Protein AF-A0A7S0FL57-F1 (afdb_monomer)

Sequence (106 aa):
SGTAIHPDRFAQMLATKTFTNGSDSGKVTKLYRETFDVVKHTKRQNFQRTAWTQDRMAECFEALAEMQDLEYFLLSRSALGDSGVLRFAEQLTAKRLLKELLLIKV

Nearest PDB structures (foldseek):
  8j07-assembly1_5  TM=8.984E-01  e=7.428E-01  Homo sapiens
  4z79-assembly1_A  TM=7.402E-01  e=1.468E+00  Homo sapiens
  8f8t-assembly1_T  TM=5.442E-01  e=3.757E-01  Homo sapiens
  5irm-assembly1_A  TM=7.708E-01  e=4.211E+00  Oryctolagus cuniculus
  4k17-assembly1_A  TM=5.087E-01  e=3.089E+00  Mus musculus

pLDDT: mean 84.89, std 9.7, range [46.56, 96.19]

Radius of gyration: 15.02 Å; Cα contacts (8 Å, |Δi|>4): 129; chains: 1; bounding box: 37×28×38 Å

Solvent-accessible surface area (backbone atoms only — not comparable to full-atom values): 6072 Å² total; per-residue (Å²): 127,85,77,66,59,32,59,68,58,50,42,56,56,51,70,77,54,88,63,97,51,89,71,47,63,64,52,53,43,50,55,48,40,60,48,44,68,58,55,34,61,43,40,69,48,80,35,78,83,42,86,45,46,69,70,58,48,52,43,38,50,57,28,48,67,65,28,54,51,25,29,35,42,36,46,23,52,48,69,62,49,72,70,51,48,50,57,48,51,58,58,50,74,72,33,85,50,52,77,44,81,44,81,41,77,118

Mean predicted aligned error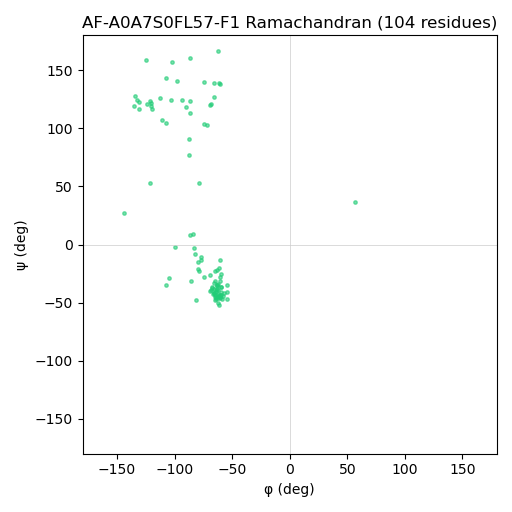: 5.52 Å

Structure (mmCIF, N/CA/C/O backbone):
data_AF-A0A7S0FL57-F1
#
_entry.id   AF-A0A7S0FL57-F1
#
loop_
_atom_site.group_PDB
_atom_site.id
_atom_site.type_symbol
_atom_site.label_atom_id
_a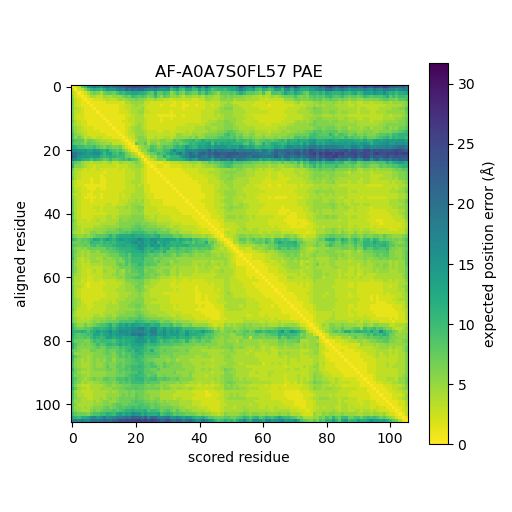tom_site.label_alt_id
_atom_site.label_comp_id
_atom_site.label_asym_id
_atom_site.label_entity_id
_atom_site.label_seq_id
_atom_site.pdbx_PDB_ins_code
_atom_site.Cartn_x
_atom_site.Cartn_y
_atom_site.Cartn_z
_atom_site.occupancy
_atom_site.B_iso_or_equiv
_atom_site.auth_seq_id
_atom_site.auth_comp_id
_atom_site.auth_asym_id
_atom_site.auth_atom_id
_atom_site.pdbx_PDB_model_num
ATOM 1 N N . SER A 1 1 ? -6.405 9.960 -5.976 1.00 46.56 1 SER A N 1
ATOM 2 C CA . SER A 1 1 ? -6.496 8.552 -5.554 1.00 46.56 1 SER A CA 1
ATOM 3 C C . SER A 1 1 ? -5.847 8.439 -4.190 1.00 46.56 1 SER A C 1
ATOM 5 O O . SER A 1 1 ? -4.789 9.022 -3.990 1.00 46.56 1 SER A O 1
ATOM 7 N N . GLY A 1 2 ? -6.525 7.810 -3.230 1.00 59.81 2 GLY A N 1
ATOM 8 C CA . GLY A 1 2 ? -5.957 7.524 -1.914 1.00 59.81 2 GLY A CA 1
ATOM 9 C C . GLY A 1 2 ? -5.280 6.165 -1.972 1.00 59.81 2 GLY A C 1
ATOM 10 O O . GLY A 1 2 ? -5.933 5.176 -2.291 1.00 59.81 2 GLY A O 1
ATOM 11 N N . THR A 1 3 ? -3.976 6.126 -1.746 1.00 69.81 3 THR A N 1
ATOM 12 C CA . THR A 1 3 ? -3.246 4.870 -1.581 1.00 69.81 3 THR A CA 1
ATOM 13 C C . THR A 1 3 ? -3.723 4.196 -0.300 1.00 69.81 3 THR A C 1
ATOM 15 O O . THR A 1 3 ? -3.950 4.880 0.699 1.00 69.81 3 THR A O 1
ATOM 18 N N . ALA A 1 4 ? -3.897 2.875 -0.318 1.00 81.44 4 ALA A N 1
ATOM 19 C CA . ALA A 1 4 ? -4.128 2.141 0.919 1.00 81.44 4 ALA A CA 1
ATOM 20 C C . ALA A 1 4 ? -2.907 2.308 1.838 1.00 81.44 4 ALA A C 1
ATOM 22 O O . ALA A 1 4 ? -1.773 2.279 1.360 1.00 81.44 4 ALA A O 1
ATOM 23 N N . ILE A 1 5 ? -3.146 2.492 3.133 1.00 88.50 5 ILE A N 1
ATOM 24 C CA . ILE A 1 5 ? -2.107 2.478 4.164 1.00 88.50 5 ILE A CA 1
ATOM 25 C C . ILE A 1 5 ? -2.165 1.133 4.887 1.00 88.50 5 ILE A C 1
ATOM 27 O O . ILE A 1 5 ? -3.198 0.464 4.877 1.00 88.50 5 ILE A O 1
ATOM 31 N N . HIS A 1 6 ? -1.066 0.713 5.508 1.00 91.94 6 HIS A N 1
ATOM 32 C CA . HIS A 1 6 ? -1.058 -0.554 6.232 1.00 91.94 6 HIS A CA 1
ATOM 33 C C . HIS A 1 6 ? -2.107 -0.539 7.369 1.00 91.94 6 HIS A C 1
ATOM 35 O O . HIS A 1 6 ? -2.221 0.476 8.071 1.00 91.94 6 HIS A O 1
ATOM 41 N N . PRO A 1 7 ? -2.871 -1.624 7.607 1.00 93.25 7 PRO A N 1
ATOM 42 C CA . PRO A 1 7 ? -3.951 -1.603 8.595 1.00 93.25 7 PRO A CA 1
ATOM 43 C C . PRO A 1 7 ? -3.511 -1.295 10.028 1.00 93.25 7 PRO A C 1
ATOM 45 O O . PRO A 1 7 ? -4.254 -0.657 10.774 1.00 93.25 7 PRO A O 1
ATOM 48 N N . ASP A 1 8 ? -2.297 -1.689 10.416 1.00 92.50 8 ASP A N 1
ATOM 49 C CA . ASP A 1 8 ? -1.756 -1.353 11.741 1.00 92.50 8 ASP A CA 1
ATOM 50 C C . ASP A 1 8 ? -1.483 0.145 11.875 1.00 92.50 8 ASP A C 1
ATOM 52 O O . ASP A 1 8 ? -1.754 0.744 12.917 1.00 92.50 8 ASP A O 1
ATOM 56 N N . ARG A 1 9 ? -1.017 0.779 10.795 1.00 89.81 9 ARG A N 1
ATOM 57 C CA . ARG A 1 9 ? -0.793 2.223 10.755 1.00 89.81 9 ARG A CA 1
ATOM 58 C C . ARG A 1 9 ? -2.114 2.982 10.795 1.00 89.81 9 ARG A C 1
ATOM 60 O O . ARG A 1 9 ? -2.239 3.966 11.521 1.00 89.81 9 ARG A O 1
ATOM 67 N N . PHE A 1 10 ? -3.124 2.485 10.082 1.00 91.31 10 PHE A N 1
ATOM 68 C CA . PHE A 1 10 ? -4.483 3.013 10.164 1.00 91.31 10 PHE A CA 1
ATOM 69 C C . PHE A 1 10 ? -5.045 2.917 11.590 1.00 91.31 10 PHE A C 1
ATOM 71 O O . PHE A 1 10 ? -5.587 3.898 12.096 1.00 91.31 10 PHE A O 1
ATOM 78 N N . ALA A 1 11 ? -4.849 1.786 12.275 1.00 91.56 11 ALA A N 1
ATOM 79 C CA . ALA A 1 11 ? -5.263 1.612 13.667 1.00 91.56 11 ALA A CA 1
ATOM 80 C C . ALA A 1 11 ? -4.562 2.608 14.613 1.00 91.56 11 ALA A C 1
ATOM 82 O O . ALA A 1 11 ? -5.221 3.240 15.439 1.00 91.56 11 ALA A O 1
ATOM 83 N N . GLN A 1 12 ? -3.247 2.806 14.454 1.00 90.94 12 GLN A N 1
ATOM 84 C CA . GLN A 1 12 ? -2.484 3.812 15.206 1.00 90.94 12 GLN A CA 1
ATOM 85 C C . GLN A 1 12 ? -3.010 5.229 14.949 1.00 90.94 12 GLN A C 1
ATOM 87 O O . GLN A 1 12 ? -3.191 6.002 15.888 1.00 90.94 12 GLN A O 1
ATOM 92 N N . MET A 1 13 ? -3.302 5.568 13.690 1.00 88.94 13 MET A N 1
ATOM 93 C CA . MET A 1 13 ? -3.872 6.866 13.334 1.00 88.94 13 MET A CA 1
ATOM 94 C C . MET A 1 13 ? -5.247 7.065 13.977 1.00 88.94 13 MET A C 1
ATOM 96 O O . MET A 1 13 ? -5.501 8.131 14.538 1.00 88.94 13 MET A O 1
ATOM 100 N N . LEU A 1 14 ? -6.124 6.057 13.944 1.00 89.88 14 LEU A N 1
ATOM 101 C CA . LEU A 1 14 ? -7.434 6.134 14.594 1.00 89.88 14 LEU A CA 1
ATOM 102 C C . LEU A 1 14 ? -7.319 6.295 16.109 1.00 89.88 14 LEU A C 1
ATOM 104 O O . LEU A 1 14 ? -8.114 7.030 16.683 1.00 89.88 14 LEU A O 1
ATOM 108 N N . ALA A 1 15 ? -6.322 5.684 16.753 1.00 88.19 15 ALA A N 1
ATOM 109 C CA . ALA A 1 15 ? -6.095 5.844 18.190 1.00 88.19 15 ALA A CA 1
ATOM 110 C C . ALA A 1 15 ? -5.795 7.302 18.599 1.00 88.19 15 ALA A C 1
ATOM 112 O O . ALA A 1 15 ? -6.002 7.667 19.751 1.00 88.19 15 ALA A O 1
ATOM 113 N N . THR A 1 16 ? -5.361 8.155 17.660 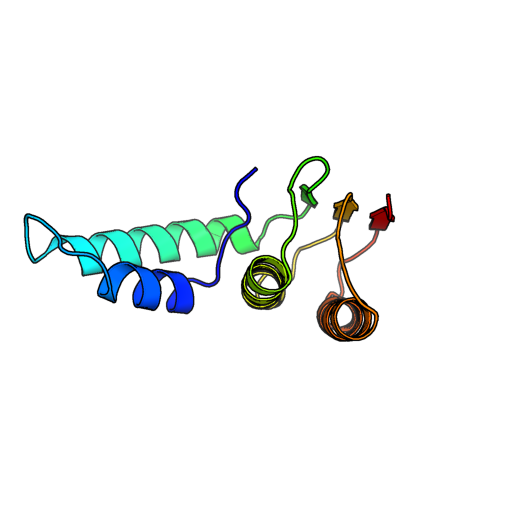1.00 88.88 16 THR A N 1
ATOM 114 C CA . THR A 1 16 ? -5.167 9.602 17.891 1.00 88.88 16 THR A CA 1
ATOM 115 C C . THR A 1 16 ? -6.447 10.433 17.748 1.00 88.88 16 THR A C 1
ATOM 117 O O . THR A 1 16 ? -6.410 11.654 17.913 1.00 88.88 16 THR A O 1
ATOM 120 N N . LYS A 1 17 ? -7.577 9.817 17.380 1.00 87.75 17 LYS A N 1
ATOM 121 C CA . LYS A 1 17 ? -8.847 10.504 17.122 1.00 87.75 17 LYS A CA 1
ATOM 122 C C . LYS A 1 17 ? -9.849 10.241 18.238 1.00 87.75 17 LYS A C 1
ATOM 124 O O . LYS A 1 17 ? -9.956 9.134 18.756 1.00 87.75 17 LYS A O 1
ATOM 129 N N . THR A 1 18 ? -10.630 11.265 18.562 1.00 83.69 18 THR A N 1
ATOM 130 C CA . THR A 1 18 ? -11.748 11.146 19.499 1.00 83.69 18 THR A CA 1
ATOM 131 C C . THR A 1 18 ? -12.994 10.706 18.745 1.00 83.69 18 THR A C 1
ATOM 133 O O . THR A 1 18 ? -13.416 11.369 17.798 1.00 83.69 18 THR A O 1
ATOM 136 N N . PHE A 1 19 ? -13.590 9.599 19.177 1.00 79.62 19 PHE A N 1
ATOM 137 C CA . PHE A 1 19 ? -14.869 9.118 18.664 1.00 79.62 19 PHE A CA 1
ATOM 138 C C . PHE A 1 19 ? -15.984 9.562 19.603 1.00 79.62 19 PHE A C 1
ATOM 140 O O . PHE A 1 19 ? -15.822 9.533 20.822 1.00 79.62 19 PHE A O 1
ATOM 147 N N . THR A 1 20 ? -17.124 9.954 19.042 1.00 79.31 20 THR A N 1
ATOM 148 C CA . THR A 1 20 ? -18.314 10.323 19.820 1.00 79.31 20 THR A CA 1
ATOM 149 C C . THR A 1 20 ? -18.946 9.120 20.521 1.00 79.31 20 THR A C 1
ATOM 151 O O . THR A 1 20 ? -19.521 9.297 21.589 1.00 79.31 20 THR A O 1
ATOM 154 N N . ASN A 1 21 ? -18.762 7.897 19.999 1.00 70.31 21 ASN A N 1
ATOM 155 C CA . ASN A 1 21 ? -19.079 6.656 20.707 1.00 70.31 21 ASN A CA 1
ATOM 156 C C . ASN A 1 21 ? -17.819 5.784 20.841 1.00 70.31 21 ASN A C 1
ATOM 158 O O . ASN A 1 21 ? -17.193 5.405 19.851 1.00 70.31 21 ASN A O 1
ATOM 162 N N . GLY A 1 22 ? -17.450 5.414 22.072 1.00 58.88 22 GLY A N 1
ATOM 163 C CA . GLY A 1 22 ? -16.204 4.688 22.367 1.00 58.88 22 GLY A CA 1
ATOM 164 C C . GLY A 1 22 ? -16.051 3.309 21.698 1.00 58.88 22 GLY A C 1
ATOM 165 O O . GLY A 1 22 ? -14.946 2.780 21.662 1.00 58.88 22 GLY A O 1
ATOM 166 N N . SER A 1 23 ? -17.123 2.731 21.135 1.00 63.25 23 SER A N 1
ATOM 167 C CA . SER A 1 23 ? -17.092 1.436 20.427 1.00 63.25 23 SER A CA 1
ATOM 168 C C . SER A 1 23 ? -16.631 1.515 18.964 1.00 63.25 23 SER A C 1
ATOM 170 O O . SER A 1 23 ? -16.466 0.482 18.310 1.00 63.25 23 SER A O 1
ATOM 172 N N . ASP A 1 24 ? -16.474 2.724 18.423 1.00 76.38 24 ASP A N 1
ATOM 173 C CA . ASP A 1 24 ? -16.432 2.927 16.973 1.00 76.38 24 ASP A CA 1
ATOM 174 C C . ASP A 1 24 ? -15.027 2.727 16.389 1.00 76.38 24 ASP A C 1
ATOM 176 O O . ASP A 1 24 ? -14.893 2.205 15.283 1.00 76.38 24 ASP A O 1
ATOM 180 N N . SER A 1 25 ? -13.964 3.022 17.143 1.00 84.06 25 SER A N 1
ATOM 181 C CA . SER A 1 25 ? -12.578 2.888 16.665 1.00 84.06 25 SER A CA 1
ATOM 182 C C . SER A 1 25 ? -12.203 1.441 16.316 1.00 84.06 25 SER A C 1
ATOM 184 O O . SER A 1 25 ? -11.610 1.181 15.265 1.00 84.06 25 SER A O 1
ATOM 186 N N . GLY A 1 26 ? -12.603 0.483 17.159 1.00 87.62 26 GLY A N 1
ATOM 187 C CA . GLY A 1 26 ? -12.372 -0.944 16.933 1.00 87.62 26 GLY A CA 1
ATOM 188 C C . GLY A 1 26 ? -13.140 -1.471 15.720 1.00 87.62 26 GLY A C 1
ATOM 189 O O . GLY A 1 26 ? -12.577 -2.195 14.898 1.00 87.62 26 GLY A O 1
ATOM 190 N N . LYS A 1 27 ? -14.402 -1.051 15.552 1.00 90.38 27 LYS A N 1
ATOM 191 C CA . LYS A 1 27 ? -15.227 -1.414 14.387 1.00 90.38 27 LYS A CA 1
ATOM 192 C C . LYS A 1 27 ? -14.644 -0.859 13.090 1.00 90.38 27 LYS A C 1
ATOM 194 O O . LYS A 1 27 ? -14.503 -1.607 12.128 1.00 90.38 27 LYS A O 1
ATOM 199 N N . VAL A 1 28 ? -14.254 0.416 13.071 1.00 91.38 28 VAL A N 1
ATOM 200 C CA . VAL A 1 28 ? -13.650 1.050 11.887 1.00 91.38 28 VAL A CA 1
ATOM 201 C C . VAL A 1 28 ? -12.310 0.392 11.544 1.00 91.38 28 VAL A C 1
ATOM 203 O O . VAL A 1 28 ? -12.051 0.113 10.376 1.00 91.38 28 VAL A O 1
ATOM 206 N N . THR A 1 29 ? -11.490 0.061 12.546 1.00 92.44 29 THR A N 1
ATOM 207 C CA . THR A 1 29 ? -10.234 -0.681 12.335 1.00 92.44 29 THR A CA 1
ATOM 208 C C . THR A 1 29 ? -10.488 -2.051 11.706 1.00 92.44 29 THR A C 1
ATOM 210 O O . THR A 1 29 ? -9.799 -2.431 10.760 1.00 92.44 29 THR A O 1
ATOM 213 N N . LYS A 1 30 ? -11.488 -2.789 12.203 1.00 94.00 30 LYS A N 1
ATOM 214 C CA . LYS A 1 30 ? -11.865 -4.098 11.660 1.00 94.00 30 LYS A CA 1
ATOM 215 C C . LYS A 1 30 ? -12.335 -3.994 10.205 1.00 94.00 30 LYS A C 1
ATOM 217 O O . LYS A 1 30 ? -11.795 -4.692 9.355 1.00 94.00 30 LYS A O 1
ATOM 222 N N . LEU A 1 31 ? -13.266 -3.086 9.912 1.00 95.12 31 LEU A N 1
ATOM 223 C CA . LEU A 1 31 ? -13.775 -2.868 8.551 1.00 95.12 31 LEU A CA 1
ATOM 224 C C . LEU A 1 31 ? -12.662 -2.461 7.578 1.00 95.12 31 LEU A C 1
ATOM 226 O O . LEU A 1 31 ? -12.647 -2.880 6.419 1.00 95.12 31 LEU A O 1
ATOM 230 N N . TYR A 1 32 ? -11.699 -1.664 8.047 1.00 94.75 32 TYR A N 1
ATOM 231 C CA . TYR A 1 32 ? -10.545 -1.299 7.236 1.00 94.75 32 TYR A CA 1
ATOM 232 C C . TYR A 1 32 ? -9.647 -2.497 6.931 1.00 94.75 32 TYR A C 1
ATOM 234 O O . TYR A 1 32 ? -9.226 -2.643 5.788 1.00 94.75 32 TYR A O 1
ATOM 242 N N . ARG A 1 33 ? -9.378 -3.372 7.911 1.00 95.75 33 ARG A N 1
ATOM 243 C CA . ARG A 1 33 ? -8.617 -4.615 7.683 1.00 95.75 33 ARG A CA 1
ATOM 244 C C . ARG A 1 33 ? -9.294 -5.498 6.643 1.00 95.75 33 ARG A C 1
ATOM 246 O O . ARG A 1 33 ? -8.635 -5.902 5.696 1.00 95.75 33 ARG A O 1
ATOM 253 N N . GLU A 1 34 ? -10.602 -5.704 6.766 1.00 96.19 34 GLU A N 1
ATOM 254 C CA . GLU A 1 34 ? -11.388 -6.480 5.797 1.00 96.19 34 GLU A CA 1
ATOM 255 C C . GLU A 1 34 ? -11.319 -5.864 4.391 1.00 96.19 34 GLU A C 1
ATOM 257 O O . GLU A 1 34 ? -11.136 -6.565 3.399 1.00 96.19 34 GLU A O 1
ATOM 262 N N . THR A 1 35 ? -11.386 -4.533 4.296 1.00 94.12 35 THR A N 1
ATOM 263 C CA . THR A 1 35 ? -11.223 -3.822 3.020 1.00 94.12 35 THR A CA 1
ATOM 264 C C . THR A 1 35 ? -9.809 -3.994 2.461 1.00 94.12 35 THR A C 1
ATOM 266 O O . THR A 1 35 ? -9.637 -4.263 1.273 1.00 94.12 35 THR A O 1
ATOM 269 N N . PHE A 1 36 ? -8.786 -3.852 3.304 1.00 94.19 36 PHE A N 1
ATOM 270 C CA . PHE A 1 36 ? -7.390 -4.009 2.911 1.00 94.19 36 PHE A CA 1
ATOM 271 C C . PHE A 1 36 ? -7.091 -5.437 2.446 1.00 94.19 36 PHE A C 1
ATOM 273 O O . PHE A 1 36 ? -6.381 -5.608 1.459 1.00 94.19 36 PHE A O 1
ATOM 280 N N . ASP A 1 37 ? -7.681 -6.446 3.087 1.00 95.62 37 ASP A N 1
ATOM 281 C CA . ASP A 1 37 ? -7.550 -7.848 2.690 1.00 95.62 37 ASP A CA 1
AT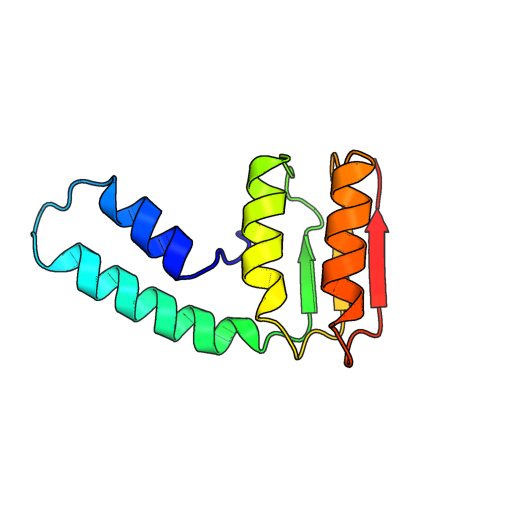OM 282 C C . ASP A 1 37 ? -8.074 -8.115 1.281 1.00 95.62 37 ASP A C 1
ATOM 284 O O . ASP A 1 37 ? -7.543 -8.986 0.604 1.00 95.62 37 ASP A O 1
ATOM 288 N N . VAL A 1 38 ? -9.044 -7.338 0.798 1.00 93.94 38 VAL A N 1
ATOM 289 C CA . VAL A 1 38 ? -9.477 -7.381 -0.606 1.00 93.94 38 VAL A CA 1
ATOM 290 C C . VAL A 1 38 ? -8.538 -6.557 -1.489 1.00 93.94 38 VAL A C 1
ATOM 292 O O . VAL A 1 38 ? -8.080 -7.021 -2.533 1.00 93.94 38 VAL A O 1
ATOM 295 N N . VAL A 1 39 ? -8.221 -5.327 -1.074 1.00 91.25 39 VAL A N 1
ATOM 296 C CA . VAL A 1 39 ? -7.426 -4.379 -1.871 1.00 91.25 39 VAL A CA 1
ATOM 297 C C . VAL A 1 39 ? -5.994 -4.868 -2.098 1.00 91.25 39 VAL A C 1
ATOM 299 O O . VAL A 1 39 ? -5.428 -4.583 -3.156 1.00 91.25 39 VAL A O 1
ATOM 302 N N . LYS A 1 40 ? -5.401 -5.628 -1.171 1.00 93.06 40 LYS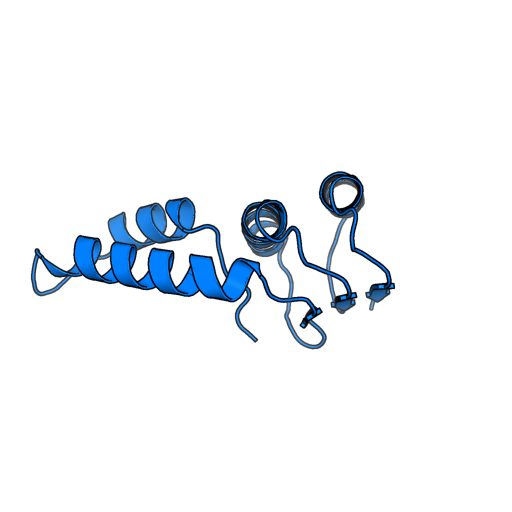 A N 1
ATOM 303 C CA . LYS A 1 40 ? -4.017 -6.115 -1.300 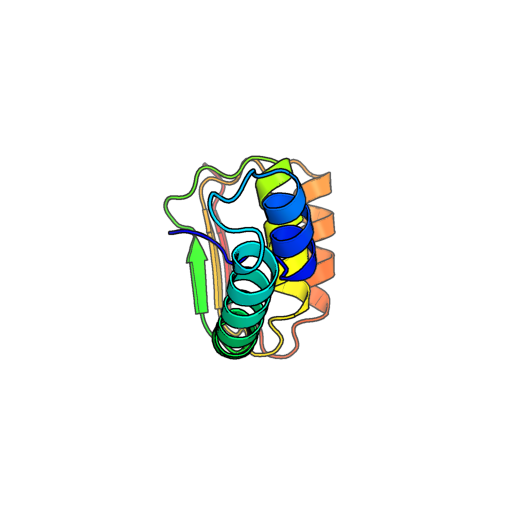1.00 93.06 40 LYS A CA 1
ATOM 304 C C . LYS A 1 40 ? -3.806 -7.058 -2.491 1.00 93.06 40 LYS A C 1
ATOM 306 O O . LYS A 1 40 ? -2.695 -7.149 -3.001 1.00 93.06 40 LYS A O 1
ATOM 311 N N . HIS A 1 41 ? -4.872 -7.679 -2.992 1.00 94.75 41 HIS A N 1
ATOM 312 C CA . HIS A 1 41 ? -4.853 -8.531 -4.187 1.00 94.75 41 HIS A CA 1
ATOM 313 C C . HIS A 1 41 ? -4.970 -7.740 -5.504 1.00 94.75 41 HIS A C 1
ATOM 315 O O . HIS A 1 41 ? -5.146 -8.304 -6.586 1.00 94.75 41 HIS A O 1
ATOM 321 N N . THR A 1 42 ? -4.889 -6.408 -5.444 1.00 92.75 42 THR A N 1
ATOM 322 C CA . THR A 1 42 ? -4.940 -5.557 -6.634 1.00 92.75 42 THR A CA 1
ATOM 323 C C . THR A 1 42 ? -3.727 -5.790 -7.531 1.00 92.75 42 THR A C 1
ATOM 325 O O . THR A 1 42 ? -2.581 -5.606 -7.130 1.00 92.75 42 THR A O 1
ATOM 328 N N . LYS A 1 43 ? -3.994 -6.080 -8.807 1.00 94.94 43 LYS A N 1
ATOM 329 C CA . LYS A 1 43 ? -2.959 -6.295 -9.829 1.00 94.94 43 LYS A CA 1
ATOM 330 C C . LYS A 1 43 ? -2.357 -5.011 -10.393 1.00 94.94 43 LYS A C 1
ATOM 332 O O . LYS A 1 43 ? -1.291 -5.054 -11.000 1.00 94.94 43 LYS A O 1
ATOM 337 N N . ARG A 1 44 ? -3.051 -3.876 -10.268 1.00 92.44 44 ARG A N 1
ATOM 338 C CA . ARG A 1 44 ? -2.655 -2.603 -10.886 1.00 92.44 44 ARG A CA 1
ATOM 339 C C . ARG A 1 44 ? -2.792 -1.428 -9.923 1.00 92.44 44 ARG A C 1
ATOM 341 O O . ARG A 1 44 ? -3.898 -1.095 -9.512 1.00 92.44 44 ARG A O 1
ATOM 348 N N . GLN A 1 45 ? -1.681 -0.759 -9.644 1.00 89.31 45 GLN A N 1
ATOM 349 C CA . GLN A 1 45 ? -1.620 0.475 -8.858 1.00 89.31 45 GLN A CA 1
ATOM 350 C C . GLN A 1 45 ? -1.204 1.638 -9.765 1.00 89.31 45 GLN A C 1
ATOM 352 O O . GLN A 1 45 ? -0.179 1.563 -10.445 1.00 89.31 45 GLN A O 1
ATOM 357 N N . ASN A 1 46 ? -1.995 2.715 -9.792 1.00 88.25 46 ASN A N 1
ATOM 358 C CA . ASN A 1 46 ? -1.717 3.894 -10.613 1.00 88.25 46 ASN A CA 1
ATOM 359 C C . ASN A 1 46 ? -1.817 5.190 -9.789 1.00 88.25 46 ASN A C 1
ATOM 361 O O . ASN A 1 46 ? -2.889 5.591 -9.324 1.00 88.25 46 ASN A O 1
ATOM 365 N N . PHE A 1 47 ? -0.680 5.878 -9.688 1.00 85.12 47 PHE A N 1
ATOM 366 C CA . PHE A 1 47 ? -0.486 7.094 -8.909 1.00 85.12 47 PHE A CA 1
ATOM 367 C C . PHE A 1 47 ? -0.021 8.273 -9.776 1.00 85.12 47 PHE A C 1
ATOM 369 O O . PHE A 1 47 ? 0.988 8.927 -9.503 1.00 85.12 47 PHE A O 1
ATOM 376 N N . GLN A 1 48 ? -0.766 8.555 -10.852 1.00 77.75 48 GLN A N 1
ATOM 377 C CA . GLN A 1 48 ? -0.380 9.553 -11.860 1.00 77.75 48 GLN A CA 1
ATOM 378 C C . GLN A 1 48 ? -0.588 11.032 -11.452 1.00 77.75 48 GLN A C 1
ATOM 380 O O . GLN A 1 48 ? -0.196 11.954 -12.166 1.00 77.75 48 GLN A O 1
ATOM 385 N N . ARG A 1 49 ? -1.285 11.289 -10.338 1.00 71.94 49 ARG A N 1
ATOM 386 C CA . ARG A 1 49 ? -1.705 12.644 -9.912 1.00 71.94 49 ARG A CA 1
ATOM 387 C C . ARG A 1 49 ? -1.672 12.834 -8.396 1.00 71.94 49 ARG A C 1
ATOM 389 O O . ARG A 1 49 ? -2.437 13.621 -7.845 1.00 71.94 49 ARG A O 1
ATOM 396 N N . THR A 1 50 ? -0.823 12.086 -7.712 1.00 69.94 50 THR A N 1
ATOM 397 C CA . THR A 1 50 ? -0.641 12.182 -6.262 1.00 69.94 50 THR A CA 1
ATOM 398 C C . THR A 1 50 ? 0.643 12.937 -5.967 1.00 69.94 50 THR A C 1
ATOM 400 O O . THR A 1 50 ? 1.711 12.564 -6.441 1.00 69.94 50 THR A O 1
ATOM 403 N N . ALA A 1 51 ? 0.533 14.015 -5.190 1.00 71.31 51 ALA A N 1
ATOM 404 C CA . ALA A 1 51 ? 1.693 14.691 -4.630 1.00 71.31 51 ALA A CA 1
ATOM 405 C C . ALA A 1 51 ? 2.271 13.801 -3.524 1.00 71.31 51 ALA A C 1
ATOM 407 O O . ALA A 1 51 ? 1.699 13.686 -2.435 1.00 71.31 51 ALA A O 1
ATOM 408 N N . TRP A 1 52 ? 3.364 13.117 -3.843 1.00 74.94 52 TRP A N 1
ATOM 409 C CA . TRP A 1 52 ? 4.038 12.219 -2.920 1.00 74.94 52 TRP A CA 1
ATOM 410 C C . TRP A 1 52 ? 5.032 12.989 -2.062 1.00 74.94 52 TRP A C 1
ATOM 412 O O . TRP A 1 52 ? 6.037 13.491 -2.562 1.00 74.94 52 TRP A O 1
ATOM 422 N N . THR A 1 53 ? 4.743 13.066 -0.765 1.00 75.94 53 THR A N 1
ATOM 423 C CA . THR A 1 53 ? 5.723 13.461 0.249 1.00 75.94 53 THR A CA 1
ATOM 424 C C . THR A 1 53 ? 6.502 12.232 0.710 1.00 75.94 53 THR A C 1
ATOM 426 O O 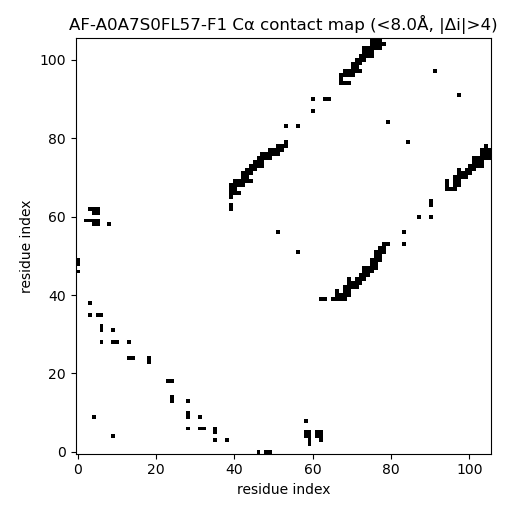. THR A 1 53 ? 6.037 11.101 0.549 1.00 75.94 53 THR A O 1
ATOM 429 N N . GLN A 1 54 ? 7.673 12.444 1.310 1.00 74.88 54 GLN A N 1
ATOM 430 C CA . GLN A 1 54 ? 8.498 11.355 1.835 1.00 74.88 54 GLN A CA 1
ATOM 431 C C . GLN A 1 54 ? 7.738 10.497 2.863 1.00 74.88 54 GLN A C 1
ATOM 433 O O . GLN A 1 54 ? 7.773 9.271 2.776 1.00 74.88 54 GLN A O 1
ATOM 438 N N . ASP A 1 55 ? 6.969 11.127 3.754 1.00 77.31 55 ASP A N 1
ATOM 439 C CA . ASP A 1 55 ? 6.159 10.423 4.758 1.00 77.31 55 ASP A CA 1
ATOM 440 C C . ASP A 1 55 ? 5.070 9.554 4.116 1.00 77.31 55 ASP A C 1
ATOM 442 O O . ASP A 1 55 ? 4.923 8.379 4.449 1.00 77.31 55 ASP A O 1
ATOM 446 N N . ARG A 1 56 ? 4.354 10.091 3.119 1.00 78.19 56 ARG A N 1
ATOM 447 C CA . ARG A 1 56 ? 3.316 9.336 2.399 1.00 78.19 56 ARG A CA 1
ATOM 448 C C . ARG A 1 56 ? 3.893 8.174 1.599 1.00 78.19 56 ARG A C 1
ATOM 450 O O . ARG A 1 56 ? 3.234 7.147 1.458 1.00 78.19 56 ARG A O 1
ATOM 457 N N . MET A 1 57 ? 5.110 8.318 1.071 1.00 78.88 57 MET A N 1
ATOM 458 C CA . MET A 1 57 ? 5.800 7.217 0.394 1.00 78.88 57 MET A CA 1
ATOM 459 C C . MET A 1 57 ? 6.130 6.087 1.368 1.00 78.88 57 MET A C 1
ATOM 461 O O . MET A 1 57 ? 5.932 4.927 1.019 1.00 78.88 57 MET A O 1
ATOM 465 N N . ALA A 1 58 ? 6.586 6.401 2.584 1.00 80.06 58 ALA A N 1
ATOM 466 C CA . ALA A 1 58 ? 6.881 5.382 3.590 1.00 80.06 58 ALA A CA 1
ATOM 467 C C . ALA A 1 58 ? 5.629 4.561 3.945 1.00 80.06 58 ALA A C 1
ATOM 469 O O . ALA A 1 58 ? 5.679 3.333 3.915 1.00 80.06 58 ALA A O 1
ATOM 470 N N . GLU A 1 59 ? 4.495 5.229 4.171 1.00 82.00 59 GLU A N 1
ATOM 471 C CA . GLU A 1 59 ? 3.205 4.570 4.432 1.00 82.00 59 GLU A CA 1
ATOM 472 C C . GLU A 1 59 ? 2.742 3.712 3.245 1.00 82.00 59 GLU A C 1
ATOM 474 O O . GLU A 1 59 ? 2.234 2.603 3.419 1.00 82.00 59 GLU A O 1
ATOM 479 N N . CYS A 1 60 ? 2.955 4.202 2.021 1.00 82.94 60 CYS A N 1
ATOM 480 C CA . CYS A 1 60 ? 2.674 3.439 0.811 1.00 82.94 60 CYS A CA 1
ATOM 481 C C . CYS A 1 60 ? 3.554 2.192 0.704 1.00 82.94 60 CYS A C 1
ATOM 483 O O . CYS A 1 60 ? 3.063 1.159 0.260 1.00 82.94 60 CYS A O 1
ATOM 485 N N . PHE A 1 61 ? 4.834 2.262 1.073 1.00 85.75 61 PHE A N 1
ATOM 486 C CA . PHE A 1 61 ? 5.742 1.116 0.993 1.00 85.75 61 PHE A CA 1
ATOM 487 C C . PHE A 1 61 ? 5.368 0.009 1.973 1.00 85.75 61 PHE A C 1
ATOM 489 O O . PHE A 1 61 ? 5.451 -1.161 1.610 1.00 85.75 61 PHE A O 1
ATOM 496 N N . GLU A 1 62 ? 4.900 0.361 3.169 1.00 88.06 62 GLU A N 1
ATOM 497 C CA . GLU A 1 62 ? 4.387 -0.616 4.136 1.00 88.06 62 GLU A CA 1
ATOM 498 C C . GLU A 1 62 ? 3.163 -1.356 3.585 1.00 88.06 62 GLU A C 1
ATOM 500 O O . GLU A 1 62 ? 3.107 -2.581 3.622 1.00 88.06 62 GLU A O 1
ATOM 505 N N . ALA A 1 63 ? 2.206 -0.636 2.996 1.00 89.81 63 ALA A N 1
ATOM 506 C CA . ALA A 1 63 ? 1.057 -1.266 2.346 1.00 89.81 63 ALA A CA 1
ATOM 507 C C . ALA A 1 63 ? 1.458 -2.081 1.106 1.00 89.81 63 ALA A C 1
ATOM 509 O O . ALA A 1 63 ? 0.906 -3.151 0.852 1.00 89.81 63 ALA A O 1
ATOM 510 N N . LEU A 1 64 ? 2.422 -1.580 0.329 1.00 89.12 64 LEU A N 1
ATOM 511 C CA . LEU A 1 64 ? 2.918 -2.229 -0.878 1.00 89.12 64 LEU A CA 1
ATOM 512 C C . LEU A 1 64 ? 3.559 -3.579 -0.563 1.00 89.12 64 LEU A C 1
ATOM 514 O O . LEU A 1 64 ? 3.411 -4.496 -1.367 1.00 89.12 64 LEU A O 1
ATOM 518 N N . ALA A 1 65 ? 4.219 -3.734 0.587 1.00 89.88 65 ALA A N 1
ATOM 519 C CA . ALA A 1 65 ? 4.815 -4.998 1.020 1.00 89.88 65 ALA A CA 1
ATOM 520 C C . ALA A 1 65 ? 3.793 -6.153 1.026 1.00 89.88 65 ALA A C 1
ATOM 522 O O . ALA A 1 65 ? 4.111 -7.252 0.575 1.00 89.88 65 ALA A O 1
ATOM 523 N N . GLU A 1 66 ? 2.533 -5.880 1.361 1.00 92.50 66 GLU A N 1
ATOM 524 C CA . GLU A 1 66 ? 1.449 -6.875 1.405 1.00 92.50 66 GLU A CA 1
ATOM 525 C C . GLU A 1 66 ? 0.854 -7.212 0.023 1.00 92.50 66 GLU A C 1
ATOM 527 O O . GLU A 1 66 ? 0.173 -8.222 -0.149 1.00 92.50 66 GLU A O 1
ATOM 532 N N . MET A 1 67 ? 1.119 -6.397 -1.002 1.00 92.69 67 MET A N 1
ATOM 533 C CA . MET A 1 67 ? 0.503 -6.534 -2.329 1.00 92.69 67 MET A CA 1
ATOM 534 C C . MET A 1 67 ? 1.292 -7.485 -3.229 1.00 92.69 67 MET A C 1
ATOM 536 O O . MET A 1 67 ? 2.100 -7.046 -4.046 1.00 92.69 67 MET A O 1
ATOM 540 N N . GLN A 1 68 ? 1.161 -8.794 -3.021 1.00 94.19 68 GLN A N 1
ATOM 541 C CA . GLN A 1 68 ? 1.966 -9.807 -3.730 1.00 94.19 68 GLN A CA 1
ATOM 542 C C . GLN A 1 68 ? 1.485 -10.097 -5.160 1.00 94.19 68 GLN A C 1
ATOM 544 O O . GLN A 1 68 ? 2.285 -10.494 -6.006 1.00 94.19 68 GLN A O 1
ATOM 549 N N . ASP A 1 69 ? 0.216 -9.807 -5.453 1.00 95.88 69 ASP A N 1
ATOM 550 C CA . ASP A 1 69 ? -0.405 -10.039 -6.766 1.00 95.88 69 ASP A CA 1
ATOM 551 C C . ASP A 1 69 ? -0.212 -8.879 -7.750 1.00 95.88 69 ASP A C 1
ATOM 553 O O . ASP A 1 69 ? -0.814 -8.841 -8.823 1.00 95.88 69 ASP A O 1
ATOM 557 N N . LEU A 1 70 ? 0.608 -7.901 -7.374 1.00 94.25 70 LEU A N 1
ATOM 558 C CA . LEU A 1 70 ? 0.826 -6.694 -8.145 1.00 94.25 70 LEU A CA 1
ATOM 559 C C . LEU A 1 70 ? 1.591 -6.998 -9.440 1.00 94.25 70 LEU A C 1
ATOM 561 O O . LEU A 1 70 ? 2.735 -7.442 -9.408 1.00 94.25 70 LEU A O 1
ATOM 565 N N . GLU A 1 71 ? 0.970 -6.691 -10.576 1.00 95.94 71 GLU A N 1
ATOM 566 C CA . GLU A 1 71 ? 1.539 -6.879 -11.914 1.00 95.94 71 GLU A CA 1
ATOM 567 C C . GLU A 1 71 ? 1.992 -5.553 -12.546 1.00 95.94 71 GLU A C 1
ATOM 569 O O . GLU A 1 71 ? 2.931 -5.533 -13.342 1.00 95.94 71 GLU A O 1
ATOM 574 N N . TYR A 1 72 ? 1.344 -4.443 -12.188 1.00 93.75 72 TYR A N 1
ATOM 575 C CA . TYR A 1 72 ? 1.610 -3.110 -12.729 1.00 93.75 72 TYR A CA 1
ATOM 576 C C . TYR A 1 72 ? 1.675 -2.074 -11.612 1.00 93.75 72 TYR A C 1
ATOM 578 O O . TYR A 1 72 ? 0.719 -1.929 -10.839 1.00 93.75 72 TYR A O 1
ATOM 586 N N . PHE A 1 73 ? 2.752 -1.294 -11.586 1.00 90.50 73 PHE A N 1
ATOM 587 C CA . PHE A 1 73 ? 2.889 -0.158 -10.684 1.00 90.50 73 PHE A CA 1
ATOM 588 C C . PHE A 1 73 ? 3.347 1.087 -11.433 1.00 90.50 73 PHE A C 1
ATOM 590 O O . PHE A 1 73 ? 4.413 1.105 -12.049 1.00 90.50 73 PHE A O 1
ATOM 597 N N . LEU A 1 74 ? 2.555 2.152 -11.332 1.00 88.62 74 LEU A N 1
ATOM 598 C CA . LEU A 1 74 ? 2.905 3.460 -11.865 1.00 88.62 74 LEU A CA 1
ATOM 599 C C . LEU A 1 74 ? 2.943 4.506 -10.757 1.00 88.62 74 LEU A C 1
ATOM 601 O O . LEU A 1 74 ? 1.931 4.783 -10.110 1.00 88.62 74 LEU A O 1
ATOM 605 N N . LEU A 1 75 ? 4.103 5.140 -10.620 1.00 85.38 75 LEU A N 1
ATOM 606 C CA . LEU A 1 75 ? 4.349 6.281 -9.754 1.00 85.38 75 LEU A CA 1
ATOM 607 C C . LEU A 1 75 ? 4.820 7.455 -10.605 1.00 85.38 75 LEU A C 1
ATOM 609 O O . LEU A 1 75 ? 5.852 7.378 -11.268 1.00 85.38 75 LEU A O 1
ATOM 613 N N . SER A 1 76 ? 4.076 8.557 -10.590 1.00 82.56 76 SER A N 1
ATOM 614 C CA . SER A 1 76 ? 4.503 9.786 -11.262 1.00 82.56 76 SER A CA 1
ATOM 615 C C . SER A 1 76 ? 4.514 10.958 -10.295 1.00 82.56 76 SER A C 1
ATOM 617 O O . SER A 1 76 ? 3.787 10.934 -9.299 1.00 82.56 76 SER A O 1
ATOM 619 N N . ARG A 1 77 ? 5.269 12.009 -10.630 1.00 72.94 77 ARG A N 1
ATOM 620 C CA . ARG A 1 77 ? 5.360 13.235 -9.815 1.00 72.94 77 ARG A CA 1
ATOM 621 C C . ARG A 1 77 ? 5.815 12.952 -8.384 1.00 72.94 77 ARG A C 1
ATOM 623 O O . ARG A 1 77 ? 5.339 13.566 -7.430 1.00 72.94 77 ARG A O 1
ATOM 630 N N . SER A 1 78 ? 6.714 11.988 -8.233 1.00 67.81 78 SER A N 1
ATOM 631 C CA . SER A 1 78 ? 7.252 11.621 -6.935 1.00 67.81 78 SER A CA 1
ATOM 632 C C . SER A 1 78 ? 8.542 12.382 -6.659 1.00 67.81 78 SER A C 1
ATOM 634 O O . SER A 1 78 ? 9.501 12.253 -7.418 1.00 67.81 78 SER A O 1
ATOM 636 N N . ALA A 1 79 ? 8.598 13.108 -5.542 1.00 71.81 79 ALA A N 1
ATOM 637 C CA . ALA A 1 79 ? 9.841 13.649 -4.997 1.00 71.81 79 ALA A CA 1
ATOM 638 C C . ALA A 1 79 ? 10.617 12.548 -4.249 1.00 71.81 79 ALA A C 1
ATOM 640 O O . ALA A 1 79 ? 10.944 12.680 -3.071 1.00 71.81 79 ALA A O 1
ATOM 641 N N . LEU A 1 80 ? 10.855 11.415 -4.919 1.00 71.00 80 LEU A N 1
ATOM 642 C CA . LEU A 1 80 ? 11.697 10.357 -4.376 1.00 71.00 80 LEU A CA 1
ATOM 643 C C . LEU A 1 80 ? 13.148 10.823 -4.471 1.00 71.00 80 LEU A C 1
ATOM 645 O O . LEU A 1 80 ? 13.726 10.841 -5.554 1.00 71.00 80 LEU A O 1
ATOM 649 N N . GLY A 1 81 ? 13.717 11.234 -3.337 1.00 77.56 81 GLY A N 1
ATOM 650 C CA . GLY A 1 81 ? 15.169 11.320 -3.202 1.00 77.56 81 GLY A CA 1
ATOM 651 C C . GLY A 1 81 ? 15.808 9.936 -3.354 1.00 77.56 81 GLY A C 1
ATOM 652 O O . GLY A 1 81 ? 15.113 8.919 -3.285 1.00 77.56 81 GLY A O 1
ATOM 653 N N . ASP A 1 82 ? 17.128 9.885 -3.525 1.00 82.00 82 ASP A N 1
ATOM 654 C CA . ASP A 1 82 ? 17.863 8.649 -3.843 1.00 82.00 82 ASP A CA 1
ATOM 655 C C . ASP A 1 82 ? 17.594 7.515 -2.840 1.00 82.00 82 ASP A C 1
ATOM 657 O O . ASP A 1 82 ? 17.343 6.373 -3.224 1.00 82.00 82 ASP A O 1
ATOM 661 N N . SER A 1 83 ? 17.535 7.839 -1.546 1.00 81.00 83 SER A N 1
ATOM 662 C CA . SER A 1 83 ? 17.196 6.880 -0.486 1.00 81.00 83 SER A CA 1
ATOM 663 C C . SER A 1 83 ? 15.773 6.323 -0.610 1.00 81.00 83 SER A C 1
ATOM 665 O O . SER A 1 83 ? 15.535 5.146 -0.340 1.00 81.00 83 SER A O 1
ATOM 667 N N . GLY A 1 84 ? 14.822 7.148 -1.054 1.00 79.81 84 GLY A N 1
ATOM 668 C CA . GLY A 1 84 ? 13.447 6.736 -1.312 1.00 79.81 84 GLY A CA 1
ATOM 669 C C . GLY A 1 84 ? 13.346 5.794 -2.509 1.00 79.81 84 GLY A C 1
ATOM 670 O O . GLY A 1 84 ? 12.592 4.825 -2.450 1.00 79.81 84 GLY A O 1
ATOM 671 N N . VAL A 1 85 ? 14.126 6.043 -3.566 1.00 80.69 85 VAL A N 1
ATOM 672 C CA . VAL A 1 85 ? 14.200 5.156 -4.739 1.00 80.69 85 VAL A CA 1
ATOM 673 C C . VAL A 1 85 ? 14.790 3.799 -4.361 1.00 80.69 85 VAL A C 1
ATOM 675 O O . VAL A 1 85 ? 14.239 2.778 -4.764 1.00 80.69 85 VAL A O 1
ATOM 678 N N . LEU A 1 86 ? 15.858 3.766 -3.559 1.00 83.88 86 LEU A N 1
ATOM 679 C CA . LEU A 1 86 ? 16.479 2.515 -3.108 1.00 83.88 86 LEU A CA 1
ATOM 680 C C . LEU A 1 86 ? 15.511 1.662 -2.285 1.00 83.88 86 LEU A C 1
ATOM 682 O O . LEU A 1 86 ? 15.252 0.513 -2.639 1.00 83.88 86 LEU A O 1
ATOM 686 N N . ARG A 1 87 ? 14.895 2.248 -1.251 1.00 82.25 87 ARG A N 1
ATOM 687 C CA . ARG A 1 87 ? 13.909 1.543 -0.417 1.00 82.25 87 ARG A CA 1
ATOM 688 C C . ARG A 1 87 ? 12.719 1.050 -1.240 1.00 82.25 87 ARG A C 1
ATOM 690 O O . ARG A 1 87 ? 12.187 -0.026 -0.986 1.00 82.25 87 ARG A O 1
ATOM 697 N N . PHE A 1 88 ? 12.294 1.829 -2.232 1.00 82.69 88 PHE A N 1
ATOM 698 C CA . PHE A 1 88 ? 11.240 1.407 -3.144 1.00 82.69 88 PHE A CA 1
ATOM 699 C C . PHE A 1 88 ? 11.664 0.211 -3.998 1.00 82.69 88 PHE A C 1
ATOM 701 O O . PHE A 1 88 ? 10.926 -0.768 -4.086 1.00 82.69 88 PHE A O 1
ATOM 708 N N . ALA A 1 89 ? 12.859 0.269 -4.590 1.00 83.88 89 ALA A N 1
ATOM 709 C CA . ALA A 1 89 ? 13.403 -0.814 -5.397 1.00 83.88 89 ALA A CA 1
ATOM 710 C C . ALA A 1 89 ? 13.497 -2.115 -4.588 1.00 83.88 89 ALA A C 1
ATOM 712 O O . ALA A 1 89 ? 13.043 -3.152 -5.066 1.00 83.88 89 ALA A O 1
ATOM 713 N N . GLU A 1 90 ? 13.977 -2.054 -3.343 1.00 86.31 90 GLU A N 1
ATOM 714 C CA . GLU A 1 90 ? 14.027 -3.201 -2.426 1.00 86.31 90 GLU A CA 1
ATOM 715 C C . GLU A 1 90 ? 12.651 -3.856 -2.246 1.00 86.31 90 GLU A C 1
ATOM 717 O O . GLU A 1 90 ? 12.523 -5.069 -2.4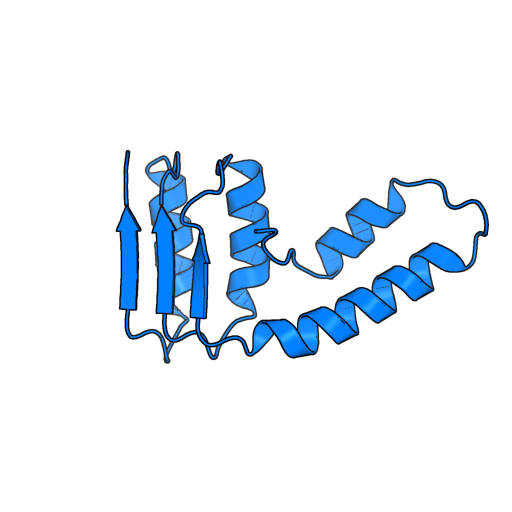06 1.00 86.31 90 GLU A O 1
ATOM 722 N N . GLN A 1 91 ? 11.594 -3.074 -2.004 1.00 85.81 91 GLN A N 1
ATOM 723 C CA . GLN A 1 91 ? 10.233 -3.611 -1.859 1.00 85.81 91 GLN A CA 1
ATOM 724 C C . GLN A 1 91 ? 9.723 -4.286 -3.135 1.00 85.81 91 GLN A C 1
ATOM 726 O O . GLN A 1 91 ? 8.996 -5.281 -3.075 1.00 85.81 91 GLN A O 1
ATOM 731 N N . LEU A 1 92 ? 10.111 -3.765 -4.299 1.00 86.25 92 LEU A N 1
ATOM 732 C CA . LEU A 1 92 ? 9.720 -4.338 -5.580 1.00 86.25 92 LEU A CA 1
ATOM 733 C C . LEU A 1 92 ? 10.466 -5.628 -5.914 1.00 86.25 92 LEU A C 1
ATOM 735 O O . LEU A 1 92 ? 9.887 -6.479 -6.583 1.00 86.25 92 LEU A O 1
ATOM 739 N N . THR A 1 93 ? 11.694 -5.831 -5.420 1.00 87.81 93 THR A N 1
ATOM 740 C CA . THR A 1 93 ? 12.417 -7.100 -5.645 1.00 87.81 93 THR A CA 1
ATOM 741 C C . THR A 1 93 ? 11.676 -8.316 -5.082 1.00 87.81 93 THR A C 1
ATOM 743 O O . THR A 1 93 ? 11.812 -9.420 -5.605 1.00 87.81 93 THR A O 1
ATOM 746 N N . ALA A 1 94 ? 10.832 -8.122 -4.065 1.00 88.75 94 ALA A N 1
ATOM 747 C CA . ALA A 1 94 ? 9.997 -9.179 -3.503 1.00 88.75 94 ALA A CA 1
ATOM 748 C C . ALA A 1 94 ? 8.763 -9.517 -4.371 1.00 88.75 94 ALA A C 1
ATOM 750 O O . ALA A 1 94 ? 8.121 -10.545 -4.150 1.00 88.75 94 ALA A O 1
ATOM 751 N N . LYS A 1 95 ? 8.412 -8.684 -5.363 1.00 92.75 95 LYS A N 1
ATOM 752 C CA . LYS A 1 95 ? 7.185 -8.808 -6.167 1.00 92.75 95 LYS A CA 1
ATOM 753 C C . LYS A 1 95 ? 7.388 -9.711 -7.376 1.00 92.75 95 LYS A C 1
ATOM 755 O O . LYS A 1 95 ? 7.715 -9.263 -8.470 1.00 92.75 95 LYS A O 1
ATOM 760 N N .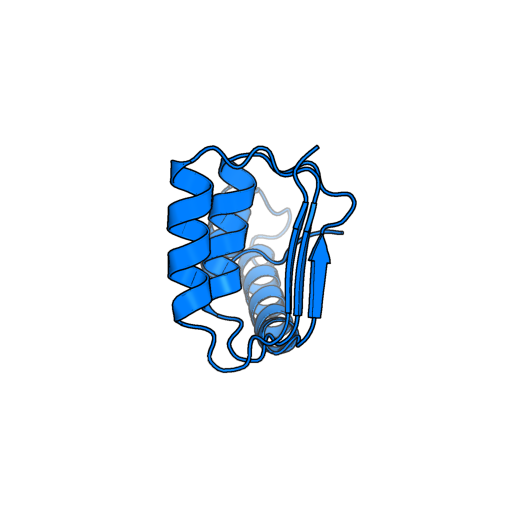 ARG A 1 96 ? 7.121 -11.004 -7.188 1.00 93.56 96 ARG A N 1
ATOM 761 C CA . ARG A 1 96 ? 7.317 -12.044 -8.218 1.00 93.56 96 ARG A CA 1
ATOM 762 C C . ARG A 1 96 ? 6.419 -11.905 -9.448 1.00 93.56 96 ARG A C 1
ATOM 764 O O . ARG A 1 96 ? 6.748 -12.452 -10.494 1.00 93.56 96 ARG A O 1
ATOM 771 N N . LEU A 1 97 ? 5.282 -11.226 -9.313 1.00 95.94 97 LEU A N 1
ATOM 772 C CA . LEU A 1 97 ? 4.295 -11.069 -10.383 1.00 95.94 97 LEU A CA 1
ATOM 773 C C . LEU A 1 97 ? 4.393 -9.719 -11.101 1.00 95.94 97 LEU A C 1
ATOM 775 O O . LEU A 1 97 ? 3.659 -9.508 -12.067 1.00 95.94 97 LEU A O 1
ATOM 779 N N . LEU A 1 98 ? 5.302 -8.832 -10.676 1.00 94.88 98 LEU A N 1
ATOM 780 C CA . LEU A 1 98 ? 5.460 -7.506 -11.263 1.00 94.88 98 LEU A CA 1
ATOM 781 C C . LEU A 1 98 ? 6.014 -7.618 -12.688 1.00 94.88 98 LEU A C 1
ATOM 783 O O . LEU A 1 98 ? 7.098 -8.151 -12.909 1.00 94.88 98 LEU A O 1
ATOM 787 N N . LYS A 1 99 ? 5.260 -7.093 -13.653 1.00 95.56 99 LYS A N 1
ATOM 788 C CA . LYS A 1 99 ? 5.595 -7.098 -15.085 1.00 95.56 99 LYS A CA 1
ATOM 789 C C . LYS A 1 99 ? 5.988 -5.713 -15.574 1.00 95.56 99 LYS A C 1
ATOM 791 O O . LYS A 1 99 ? 6.844 -5.584 -16.441 1.00 95.56 99 LYS A O 1
ATOM 796 N N . GLU A 1 100 ? 5.353 -4.683 -15.024 1.00 93.56 100 GLU A N 1
ATOM 797 C CA . GLU A 1 100 ? 5.520 -3.304 -15.462 1.00 93.56 100 GLU A CA 1
ATOM 798 C C . GLU A 1 100 ? 5.733 -2.378 -14.262 1.00 93.56 100 GLU A C 1
ATOM 800 O O . GLU A 1 100 ? 4.903 -2.300 -13.351 1.00 93.56 100 GLU A O 1
ATOM 805 N N . LEU A 1 101 ? 6.844 -1.642 -14.298 1.00 89.88 101 LEU A N 1
ATOM 806 C CA . LEU A 1 101 ? 7.171 -0.590 -13.349 1.00 89.88 101 LEU A CA 1
ATOM 807 C C . LEU A 1 101 ? 7.424 0.712 -14.102 1.00 89.88 101 LEU A C 1
ATOM 809 O O . LEU A 1 101 ? 8.344 0.793 -14.914 1.00 89.88 101 LEU A O 1
ATOM 813 N N . LEU A 1 102 ? 6.644 1.746 -13.795 1.00 88.19 102 LEU A N 1
ATOM 814 C CA . LEU A 1 102 ? 6.845 3.082 -14.341 1.00 88.19 102 LEU A CA 1
ATOM 815 C C . LEU A 1 102 ? 7.105 4.078 -13.215 1.00 88.19 102 LEU A C 1
ATOM 817 O O . LEU A 1 102 ? 6.233 4.346 -12.388 1.00 88.19 102 LEU A O 1
ATOM 821 N N . LEU A 1 103 ? 8.305 4.653 -13.235 1.00 83.50 103 LEU A N 1
ATOM 822 C CA . LEU A 1 103 ? 8.723 5.756 -12.379 1.00 83.50 103 LEU A CA 1
ATOM 823 C C . LEU A 1 103 ? 8.902 7.004 -13.241 1.00 83.50 103 LEU A C 1
ATOM 825 O O . LEU A 1 103 ? 9.852 7.101 -14.014 1.00 83.50 103 LEU A O 1
ATOM 829 N N . ILE A 1 104 ? 7.978 7.956 -13.127 1.00 79.81 104 ILE A N 1
ATOM 830 C CA . ILE A 1 104 ? 7.996 9.194 -13.913 1.00 79.81 104 ILE A CA 1
ATOM 831 C C . ILE A 1 104 ? 8.381 10.356 -12.997 1.00 79.81 104 ILE A C 1
ATOM 833 O O . ILE A 1 104 ? 7.570 10.838 -12.195 1.00 79.81 104 ILE A O 1
ATOM 837 N N . LYS A 1 105 ? 9.625 10.815 -13.138 1.00 69.31 105 LYS A N 1
ATOM 838 C CA . LYS A 1 105 ? 10.114 12.054 -12.525 1.00 69.31 105 LYS A CA 1
ATOM 839 C C . LYS A 1 105 ? 9.539 13.251 -13.292 1.00 69.31 105 LYS A C 1
ATOM 841 O O . LYS A 1 105 ? 9.426 13.190 -14.515 1.00 69.31 105 LYS A O 1
ATOM 846 N N . VAL A 1 106 ? 9.136 14.295 -12.569 1.00 60.44 106 VAL A N 1
ATOM 847 C CA . VAL A 1 106 ? 8.791 15.607 -13.146 1.00 60.44 106 VAL A CA 1
ATOM 848 C C . VAL A 1 106 ? 9.944 16.551 -12.884 1.00 60.44 106 VAL A C 1
ATOM 850 O O . VAL A 1 106 ? 10.496 16.457 -11.763 1.00 60.44 106 VAL A O 1
#

Organism: NCBI:txid73915

Secondary structure (DSSP, 8-state):
-PPPPPHHHHHHHHHTS--SSTTHHHHHHHHHHHHHHHHTT-SEEEETT--B-HHHHHHHHHHHHT-TT--EEEEESB---HHHHHHHHHHHHT-TT--EEEEE--

Foldseek 3Di:
DDQQFDLVVVLVVLVVDDDPDPVVSVVVSVVSVVVLVVVLQDQEDEAADDQDDPVNLVRNLNSLLSNQNHAYDADENYPQDPVSVVSNVVSCVSRPNHNYYHYHHD